Protein AF-A0A497L3G3-F1 (afdb_monomer_lite)

Sequence (39 aa):
MGFCRDEEKECKRRSKKCPYCERRIPVDAKYCPYCGTKL

Secondary structure (DSSP, 8-state):
--------------EEEPTTT--EEETT-SB-TTT--B-

pLDDT: mean 74.05, std 12.4, range [42.59, 87.56]

Radius of gyration: 15.65 Å; chains: 1; bounding box: 20×11×52 Å

Foldseek 3Di:
DDDDDPDDPDPPQPWDQDPVPRDTHGPPDQADPVPRDGD

Structure (mmCIF, N/CA/C/O backbone):
data_AF-A0A497L3G3-F1
#
_entry.id   AF-A0A497L3G3-F1
#
loop_
_atom_site.group_PDB
_atom_site.id
_atom_site.type_symbol
_atom_site.label_atom_id
_atom_site.label_alt_id
_atom_site.label_comp_id
_atom_site.label_asym_id
_atom_site.label_entity_id
_atom_site.label_seq_id
_atom_site.pdbx_PDB_ins_code
_atom_site.Cartn_x
_atom_site.Cartn_y
_atom_site.Cartn_z
_atom_site.occupancy
_atom_site.B_iso_or_equiv
_atom_site.auth_seq_id
_atom_site.auth_comp_id
_atom_site.auth_asym_id
_atom_site.auth_atom_id
_atom_site.pdbx_PDB_model_num
ATOM 1 N N . MET A 1 1 ? 10.421 -0.372 -38.847 1.00 60.09 1 MET A N 1
ATOM 2 C CA . MET A 1 1 ? 10.574 -1.611 -38.052 1.00 60.09 1 MET A CA 1
ATOM 3 C C . MET A 1 1 ? 10.689 -1.220 -36.579 1.00 60.09 1 MET A C 1
ATOM 5 O O . MET A 1 1 ? 11.630 -0.511 -36.267 1.00 60.09 1 MET A O 1
ATOM 9 N N . GLY A 1 2 ? 9.713 -1.630 -35.746 1.00 58.62 2 GLY A N 1
ATOM 10 C CA . GLY A 1 2 ? 9.694 -1.583 -34.260 1.00 58.62 2 GLY A CA 1
ATOM 11 C C . GLY A 1 2 ? 9.568 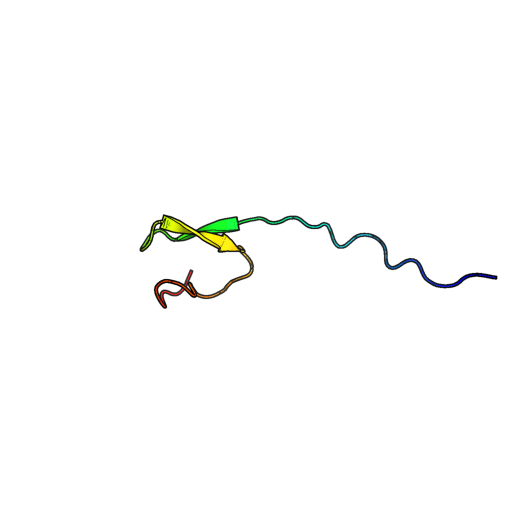-0.191 -33.617 1.00 58.62 2 GLY A C 1
ATOM 12 O O . GLY A 1 2 ? 10.576 0.481 -33.474 1.00 58.62 2 GLY A O 1
ATOM 13 N N . PHE A 1 3 ? 8.379 0.390 -33.398 1.00 60.22 3 PHE A N 1
ATOM 14 C CA . PHE A 1 3 ? 7.383 0.171 -32.320 1.00 60.22 3 PHE A CA 1
ATOM 15 C C . PHE A 1 3 ? 7.883 0.423 -30.879 1.00 60.22 3 PHE A C 1
ATOM 17 O O . PHE A 1 3 ? 8.608 -0.390 -30.321 1.00 60.22 3 PHE A O 1
ATOM 24 N N . CYS A 1 4 ? 7.426 1.561 -30.330 1.00 60.91 4 CYS A N 1
ATOM 25 C CA . CYS A 1 4 ? 7.050 1.866 -28.939 1.00 60.91 4 CYS A CA 1
ATOM 26 C C . CYS A 1 4 ? 7.872 1.208 -27.816 1.00 60.91 4 CYS A C 1
ATOM 28 O O . CYS A 1 4 ? 7.706 0.023 -27.540 1.00 60.91 4 CYS A O 1
ATOM 30 N N . ARG A 1 5 ? 8.673 1.992 -27.083 1.00 59.56 5 ARG A N 1
ATOM 31 C CA . ARG A 1 5 ? 9.245 1.549 -25.805 1.00 59.56 5 ARG A CA 1
ATOM 32 C C . ARG A 1 5 ? 8.855 2.539 -24.713 1.00 59.56 5 ARG A C 1
ATOM 34 O O . ARG A 1 5 ? 9.558 3.512 -24.475 1.00 59.56 5 ARG A O 1
ATOM 41 N N . ASP A 1 6 ? 7.678 2.296 -24.137 1.00 60.03 6 ASP A N 1
ATOM 42 C CA . ASP A 1 6 ? 7.143 2.904 -22.917 1.00 60.03 6 ASP A CA 1
ATOM 43 C C . ASP A 1 6 ? 8.168 2.761 -21.789 1.00 60.03 6 ASP A C 1
ATOM 45 O O . ASP A 1 6 ? 8.242 1.755 -21.078 1.00 60.03 6 ASP A O 1
ATOM 49 N N . GLU A 1 7 ? 9.042 3.755 -21.713 1.00 64.31 7 GLU A N 1
ATOM 50 C CA . GLU A 1 7 ? 10.201 3.753 -20.853 1.00 64.31 7 GLU A CA 1
ATOM 51 C C . GLU A 1 7 ? 9.765 4.141 -19.435 1.00 64.31 7 GLU A C 1
ATOM 53 O O . GLU A 1 7 ? 9.328 5.253 -19.144 1.00 64.31 7 GLU A O 1
ATOM 58 N N . GLU A 1 8 ? 9.910 3.162 -18.545 1.00 64.19 8 GLU A N 1
ATOM 59 C CA . GLU A 1 8 ? 10.429 3.364 -17.196 1.00 64.19 8 GLU A CA 1
ATOM 60 C C . GLU A 1 8 ? 9.633 4.281 -16.260 1.00 64.19 8 GLU A C 1
ATOM 62 O O . GLU A 1 8 ? 10.164 5.178 -15.603 1.00 64.19 8 GLU A O 1
ATOM 67 N N . LYS A 1 9 ? 8.361 3.924 -16.026 1.00 59.31 9 LYS A N 1
ATOM 68 C CA . LYS A 1 9 ? 7.733 4.247 -14.735 1.00 59.31 9 LYS A CA 1
ATOM 69 C C . LYS A 1 9 ? 8.412 3.433 -13.638 1.00 59.31 9 LYS A C 1
ATOM 71 O O . LYS A 1 9 ? 7.996 2.333 -13.275 1.00 59.31 9 LYS A O 1
ATOM 76 N N . GLU A 1 10 ? 9.520 4.005 -13.182 1.00 61.38 10 GLU A N 1
ATOM 77 C CA . GLU A 1 10 ? 10.319 3.651 -12.027 1.00 61.38 10 GLU A CA 1
ATOM 78 C C . GLU A 1 10 ? 9.439 2.990 -10.962 1.00 61.38 10 GLU A C 1
ATOM 80 O O . GLU A 1 10 ? 8.547 3.603 -10.370 1.00 61.38 10 GLU A O 1
ATOM 85 N N . CYS A 1 11 ? 9.729 1.710 -10.731 1.00 42.59 11 CYS A N 1
ATOM 86 C CA . CYS A 1 11 ? 9.282 0.869 -9.629 1.00 42.59 11 CYS A CA 1
ATOM 87 C C . CYS A 1 11 ? 9.778 1.435 -8.286 1.00 42.59 11 CYS A C 1
ATOM 89 O O . CYS A 1 11 ? 10.378 0.738 -7.466 1.00 42.59 11 CYS A O 1
ATOM 91 N N . LYS A 1 12 ? 9.572 2.726 -8.023 1.00 49.53 12 LY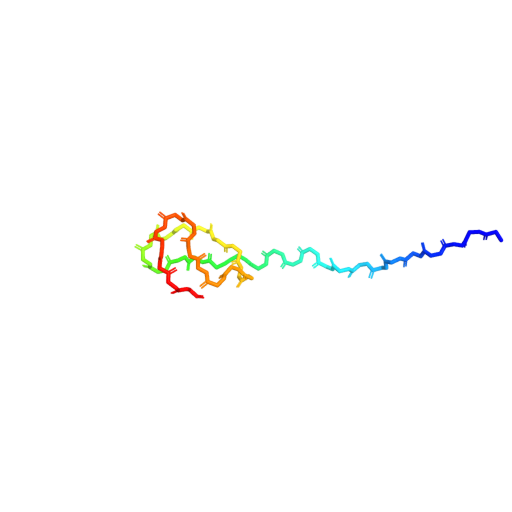S A N 1
ATOM 92 C CA . LYS A 1 12 ? 9.836 3.319 -6.724 1.00 49.53 12 LYS A CA 1
ATOM 93 C C . LYS A 1 12 ? 8.685 2.935 -5.828 1.00 49.53 12 LYS A C 1
ATOM 95 O O . LYS A 1 12 ? 7.753 3.687 -5.564 1.00 49.53 12 LYS A O 1
ATOM 100 N N . ARG A 1 13 ? 8.811 1.703 -5.334 1.00 57.62 13 ARG A N 1
ATOM 101 C CA . ARG A 1 13 ? 8.103 1.129 -4.194 1.00 57.62 13 ARG A CA 1
ATOM 102 C C . ARG A 1 13 ? 8.462 1.917 -2.941 1.00 57.62 13 ARG A C 1
ATOM 104 O O . ARG A 1 13 ? 9.054 1.389 -2.000 1.00 57.62 13 ARG A O 1
ATOM 111 N N . ARG A 1 14 ? 8.114 3.199 -2.901 1.00 63.66 14 ARG A N 1
ATOM 112 C CA . ARG A 1 14 ? 8.072 3.911 -1.639 1.00 63.66 14 ARG A CA 1
ATOM 113 C C . ARG A 1 14 ? 6.933 3.245 -0.874 1.00 63.66 14 ARG A C 1
ATOM 115 O O . ARG A 1 14 ? 5.780 3.261 -1.287 1.00 63.66 14 ARG A O 1
ATOM 122 N N . SER A 1 15 ? 7.293 2.521 0.172 1.00 76.00 15 SER A N 1
ATOM 123 C CA . SER A 1 15 ? 6.350 1.832 1.044 1.00 76.00 15 SER A CA 1
ATOM 124 C C . SER A 1 15 ? 6.434 2.524 2.395 1.00 76.00 15 SER A C 1
ATOM 126 O O . SER A 1 15 ? 7.525 2.616 2.960 1.00 76.00 15 SER A O 1
ATOM 128 N N . LYS A 1 16 ? 5.318 3.065 2.886 1.00 82.50 16 LYS A N 1
ATOM 129 C CA . LYS A 1 16 ? 5.224 3.676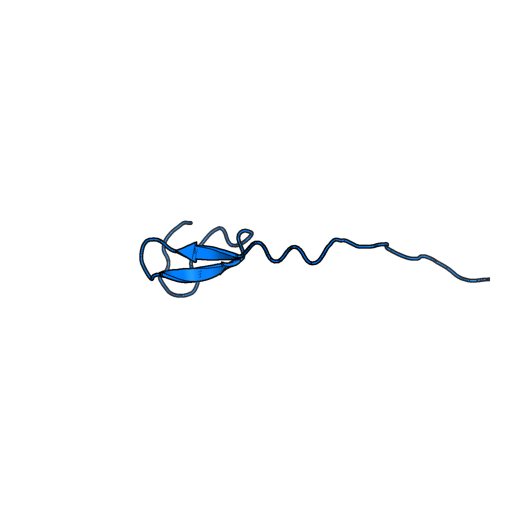 4.216 1.00 82.50 16 LYS A CA 1
ATOM 130 C C . LYS A 1 16 ? 4.882 2.614 5.257 1.00 82.50 16 LYS A C 1
ATOM 132 O O . LYS A 1 16 ? 4.314 1.571 4.936 1.00 82.50 16 LYS A O 1
ATOM 137 N N . LYS A 1 17 ? 5.247 2.860 6.513 1.00 84.12 17 LYS A N 1
ATOM 138 C CA . LYS A 1 17 ? 4.697 2.102 7.639 1.00 84.12 17 LYS A CA 1
ATOM 139 C C . LYS A 1 17 ? 3.435 2.794 8.118 1.00 84.12 17 LYS A C 1
ATOM 141 O O . LYS A 1 17 ? 3.414 4.010 8.275 1.00 84.12 17 LYS A O 1
ATOM 146 N N . CYS A 1 18 ? 2.398 2.011 8.358 1.00 86.50 18 CYS A N 1
ATOM 147 C CA . CYS A 1 18 ? 1.211 2.497 9.034 1.00 86.50 18 CYS A CA 1
ATOM 148 C C . CYS A 1 18 ? 1.546 2.805 10.509 1.00 86.50 18 CYS A C 1
ATOM 150 O O . CYS A 1 18 ? 2.006 1.893 11.184 1.00 86.50 18 CYS A O 1
ATOM 152 N N . PRO A 1 19 ? 1.278 4.002 11.061 1.00 82.19 19 PRO A N 1
ATOM 153 C CA . PRO A 1 19 ? 1.492 4.281 12.484 1.00 82.19 19 PRO A CA 1
ATOM 154 C C . PRO A 1 19 ? 0.520 3.522 13.403 1.00 82.19 19 PRO A C 1
ATOM 156 O O . PRO A 1 19 ? 0.813 3.344 14.574 1.00 82.19 19 PRO A O 1
ATOM 159 N N . TYR A 1 20 ? -0.618 3.047 12.882 1.00 85.19 20 TYR A N 1
ATOM 160 C CA . TYR A 1 20 ? -1.599 2.284 13.668 1.00 85.19 20 TYR A CA 1
ATOM 161 C C . TYR A 1 20 ? -1.289 0.789 13.800 1.00 85.19 20 TYR A C 1
ATOM 163 O O . TYR A 1 20 ? -1.510 0.209 14.852 1.00 85.19 20 TYR A O 1
ATOM 171 N N . CYS A 1 21 ? -0.850 0.138 12.720 1.00 87.19 21 CYS A N 1
ATOM 172 C CA . CYS A 1 21 ? -0.638 -1.313 12.695 1.00 87.19 21 CYS A CA 1
ATOM 173 C C . CYS A 1 21 ? 0.805 -1.710 12.379 1.00 87.19 21 CYS A C 1
ATOM 175 O O . CYS A 1 21 ? 1.093 -2.900 12.267 1.00 87.19 21 CYS A O 1
ATOM 177 N N . GLU A 1 22 ? 1.674 -0.725 12.134 1.00 85.19 22 GLU A N 1
ATOM 178 C CA . GLU A 1 22 ? 3.112 -0.860 11.863 1.00 85.19 22 GLU A CA 1
ATOM 179 C C . GLU A 1 22 ? 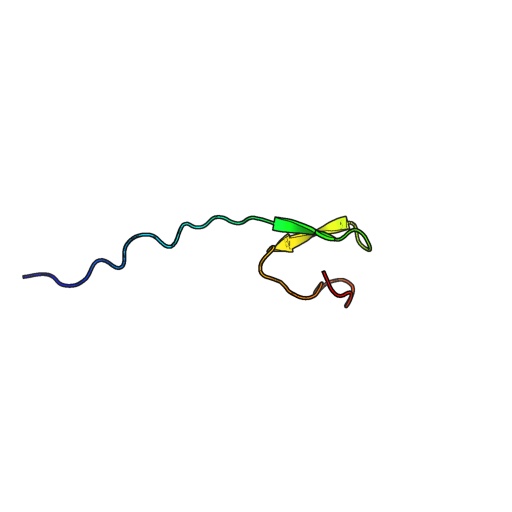3.470 -1.744 10.657 1.00 85.19 22 GLU A C 1
ATOM 181 O O . GLU A 1 22 ? 4.647 -1.991 10.369 1.00 85.19 22 GLU A O 1
ATOM 186 N N . ARG A 1 23 ? 2.463 -2.160 9.876 1.00 84.19 23 ARG A N 1
ATOM 187 C CA . ARG A 1 23 ? 2.647 -2.876 8.614 1.00 84.19 23 ARG A CA 1
ATOM 188 C C . ARG A 1 23 ? 3.213 -1.950 7.549 1.00 84.19 23 ARG A C 1
ATOM 190 O O . ARG A 1 23 ? 2.896 -0.760 7.483 1.00 84.19 23 ARG A O 1
ATOM 197 N N . ARG A 1 24 ? 4.013 -2.542 6.663 1.00 84.50 24 ARG A N 1
ATOM 198 C CA . ARG A 1 24 ? 4.454 -1.898 5.427 1.00 84.50 24 ARG A CA 1
ATOM 199 C C . ARG A 1 24 ? 3.305 -1.907 4.426 1.00 84.50 24 ARG A C 1
ATOM 201 O O . ARG A 1 24 ? 2.743 -2.959 4.141 1.00 84.50 24 ARG A O 1
ATOM 208 N N . ILE A 1 25 ? 2.991 -0.740 3.890 1.00 86.25 25 ILE A N 1
ATOM 209 C CA . ILE A 1 25 ? 1.985 -0.537 2.851 1.00 86.25 25 ILE A CA 1
ATOM 210 C C . ILE A 1 25 ? 2.555 0.393 1.772 1.00 86.25 25 ILE A C 1
ATOM 212 O O . ILE A 1 25 ? 3.441 1.199 2.069 1.00 86.25 25 ILE A O 1
ATOM 216 N N . PRO A 1 26 ? 2.108 0.296 0.513 1.00 85.62 26 PRO A N 1
ATOM 217 C CA . PRO A 1 26 ? 2.598 1.183 -0.540 1.00 85.62 26 PRO A CA 1
ATOM 218 C C . PRO A 1 26 ? 2.202 2.636 -0.238 1.00 85.62 26 PRO A C 1
ATOM 220 O O . PRO A 1 26 ? 1.109 2.878 0.267 1.00 85.62 26 PRO A O 1
ATOM 223 N N . VAL A 1 27 ? 3.062 3.622 -0.524 1.00 78.75 27 VAL A N 1
ATOM 224 C CA . VAL A 1 27 ? 2.707 5.038 -0.277 1.00 78.75 27 VAL A CA 1
ATOM 225 C C . VAL A 1 27 ? 1.532 5.519 -1.110 1.00 78.75 27 VAL A C 1
ATOM 227 O O . VAL A 1 27 ? 0.846 6.445 -0.690 1.00 78.75 27 VAL A O 1
ATOM 230 N N . ASP A 1 28 ? 1.299 4.866 -2.245 1.00 79.62 28 ASP A N 1
ATOM 231 C CA . ASP A 1 28 ? 0.166 5.122 -3.128 1.00 79.62 28 ASP A CA 1
ATOM 232 C C . ASP A 1 28 ? -1.167 4.661 -2.516 1.00 79.62 28 ASP A C 1
ATOM 234 O O . ASP A 1 28 ? -2.241 5.119 -2.909 1.00 79.62 28 ASP A O 1
ATOM 238 N N . ALA A 1 29 ? -1.125 3.779 -1.507 1.00 77.00 29 ALA A N 1
ATOM 239 C CA . ALA A 1 29 ? -2.328 3.388 -0.792 1.00 77.00 29 ALA A CA 1
ATOM 240 C C . ALA A 1 29 ? -2.809 4.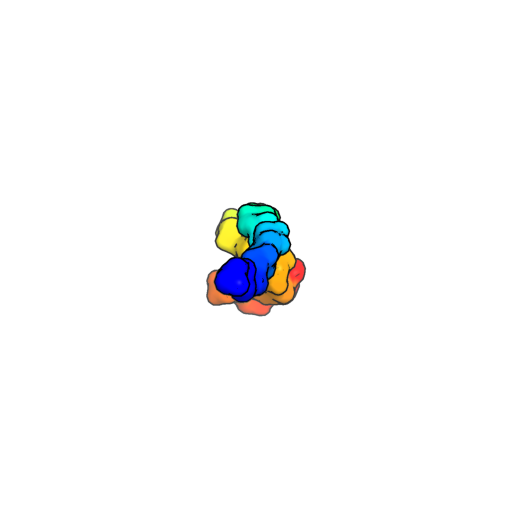530 0.114 1.00 77.00 29 ALA A C 1
ATOM 242 O O . ALA A 1 29 ? -2.159 4.902 1.096 1.00 77.00 29 ALA A O 1
ATOM 243 N N . LYS A 1 30 ? -4.006 5.035 -0.204 1.00 80.88 30 LYS A N 1
ATOM 244 C CA . LYS A 1 30 ? -4.757 6.035 0.578 1.00 80.88 30 LYS A CA 1
ATOM 245 C C . LYS A 1 30 ? -5.312 5.477 1.896 1.00 80.88 30 LYS A C 1
ATOM 247 O O . LYS A 1 30 ? -5.745 6.232 2.764 1.00 80.88 30 LYS A O 1
ATOM 252 N N . TYR A 1 31 ? -5.361 4.155 2.022 1.00 84.38 31 TYR A N 1
ATOM 253 C CA . TYR A 1 31 ? -5.919 3.448 3.167 1.00 84.38 31 TYR A CA 1
ATOM 254 C C . TYR A 1 31 ? -5.167 2.144 3.419 1.00 84.38 31 TYR A C 1
ATOM 256 O O . TYR A 1 31 ? -4.644 1.500 2.512 1.00 84.38 31 TYR A O 1
ATOM 264 N N . CYS A 1 32 ? -5.113 1.765 4.686 1.00 87.56 32 CYS A N 1
ATOM 265 C CA . CYS A 1 32 ? -4.493 0.546 5.168 1.00 87.56 32 CYS A CA 1
ATOM 266 C C . CYS A 1 32 ? -5.397 -0.667 4.892 1.00 87.56 32 CYS A C 1
ATOM 268 O O . CYS A 1 32 ? -6.427 -0.786 5.556 1.00 87.56 32 CYS A O 1
ATOM 270 N N . PRO A 1 33 ? -5.026 -1.622 4.019 1.00 81.75 33 PRO A N 1
ATOM 271 C CA . PRO A 1 33 ? -5.831 -2.831 3.812 1.00 81.75 33 PRO A CA 1
ATOM 272 C C . PRO A 1 33 ? -5.837 -3.756 5.039 1.00 81.75 33 PRO A C 1
ATOM 274 O O . PRO A 1 33 ? -6.709 -4.602 5.175 1.00 81.75 33 PRO A O 1
ATOM 277 N N . TYR A 1 34 ? -4.875 -3.589 5.949 1.00 84.56 34 TYR A N 1
ATOM 278 C CA . TYR A 1 34 ? -4.760 -4.408 7.156 1.00 84.56 34 TYR A CA 1
ATOM 279 C C . TYR A 1 34 ? -5.579 -3.885 8.334 1.00 84.56 34 TYR A C 1
ATOM 281 O O . TYR A 1 34 ? -5.915 -4.649 9.228 1.00 84.56 34 TYR A O 1
ATOM 289 N N . CYS A 1 35 ? -5.827 -2.578 8.381 1.00 87.38 35 CYS A N 1
ATOM 290 C CA . CYS A 1 35 ? -6.357 -1.910 9.566 1.00 87.38 35 CYS A CA 1
ATOM 291 C C . CYS A 1 35 ? -7.517 -0.956 9.276 1.00 87.38 35 CYS A C 1
ATOM 293 O O . CYS A 1 35 ? -8.115 -0.441 10.209 1.00 87.38 35 CYS A O 1
ATOM 295 N N . GLY A 1 36 ? -7.826 -0.684 8.004 1.00 84.56 36 GLY A N 1
ATOM 296 C CA . GLY A 1 36 ? -8.911 0.213 7.600 1.00 84.56 36 GLY A CA 1
ATOM 297 C C . GLY A 1 36 ? -8.654 1.697 7.875 1.00 84.56 36 GLY A C 1
ATOM 298 O O . GLY A 1 36 ? -9.484 2.529 7.525 1.00 84.56 36 GLY A O 1
ATOM 299 N N . THR A 1 37 ? -7.511 2.054 8.471 1.00 81.69 37 THR A N 1
ATOM 300 C CA . THR A 1 37 ? -7.175 3.455 8.751 1.00 81.69 37 THR A CA 1
ATOM 301 C C . THR A 1 37 ? -6.737 4.199 7.490 1.00 81.69 37 THR A C 1
ATOM 303 O O . THR A 1 37 ? -6.155 3.613 6.569 1.00 81.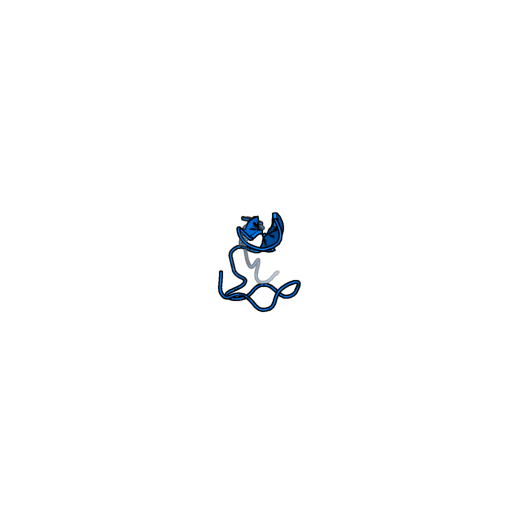69 37 THR A O 1
ATOM 306 N N . LYS A 1 38 ? -6.998 5.505 7.455 1.00 77.81 38 LYS A N 1
ATOM 307 C CA . LYS A 1 38 ? -6.583 6.401 6.371 1.00 77.81 38 LYS A CA 1
ATOM 308 C C . LYS A 1 38 ? -5.120 6.806 6.599 1.00 77.81 38 LYS A C 1
ATOM 310 O O . LYS A 1 38 ? -4.782 7.226 7.704 1.00 77.81 38 LYS A O 1
ATOM 315 N N . LEU A 1 39 ? -4.258 6.625 5.591 1.00 70.38 39 LEU A N 1
ATOM 316 C CA . LEU A 1 39 ? -2.795 6.778 5.694 1.00 70.38 39 LEU A CA 1
ATOM 317 C C . LEU A 1 39 ? -2.223 7.798 4.731 1.00 70.38 39 LEU A C 1
ATOM 319 O O . LEU A 1 39 ? -2.702 7.845 3.579 1.00 70.38 39 LEU A O 1
#